Protein AF-A0A349YHR8-F1 (afdb_monomer_lite)

Sequence (102 aa):
MTNTGISEEVALYKMIMLPNENDFEDTLIEEFGWVKDEFCVWIRHSMLDDFIQYFIREFGYCGLDDGGVDVKLQYEYVVINLCKLLGDVDIELVFPKEKYRH

Foldseek 3Di:
DWPVPDDPLVLVLCLQQPVDVVDRPDGQFPAWFDPPPFTKTWGFPVSVVVSVVSCCRTHNCVQQVPPGADWDDDPGTIMGGVCSSVVPDPNCVNPPNVHGHD

pLDDT: mean 89.3, std 8.12, range [61.62, 97.88]

Radius of gyration: 12.85 Å; chains: 1; bounding box: 28×29×33 Å

Secondary structure (DSSP, 8-state):
--TTSS-HHHHHHHHHH-SSTT-TT--S-SEEEEETTEEEEEEEGGGHHHHHHHHHHHH-STTTTTT---EEE-SSEEEEEHHHHSTTS-HHHHS-TTTSB-

Structure (mmCIF, N/CA/C/O backbone):
data_AF-A0A349YHR8-F1
#
_entry.id   AF-A0A349YHR8-F1
#
loop_
_atom_site.group_PDB
_atom_site.id
_atom_site.type_symbol
_atom_site.label_atom_id
_atom_site.label_alt_id
_atom_site.label_comp_id
_atom_site.label_asym_id
_atom_site.label_entity_id
_atom_site.label_seq_id
_atom_site.pdbx_PDB_ins_code
_atom_site.Cartn_x
_atom_site.Cartn_y
_atom_site.Cartn_z
_atom_site.occupancy
_atom_site.B_iso_or_equiv
_atom_site.auth_seq_id
_atom_site.auth_comp_id
_atom_site.auth_asym_id
_atom_site.auth_atom_id
_atom_site.pdbx_PDB_model_num
ATOM 1 N N . MET A 1 1 ? -2.484 -11.341 12.323 1.00 61.62 1 MET A N 1
ATOM 2 C CA . MET A 1 1 ? -1.349 -11.074 13.253 1.00 61.62 1 MET A CA 1
ATOM 3 C C . MET A 1 1 ? -0.079 -11.083 12.426 1.00 61.62 1 MET A C 1
ATOM 5 O O . MET A 1 1 ? 0.119 -12.057 11.710 1.00 61.62 1 MET A O 1
ATOM 9 N N . THR A 1 2 ? 0.750 -10.040 12.502 1.00 77.38 2 THR A N 1
ATOM 10 C CA . THR A 1 2 ? 1.982 -9.955 11.698 1.00 77.38 2 THR A CA 1
ATOM 11 C C . THR A 1 2 ? 3.073 -10.897 12.192 1.00 77.38 2 THR A C 1
ATOM 13 O O . THR A 1 2 ? 3.047 -11.358 13.337 1.00 77.38 2 THR A O 1
ATOM 16 N N . ASN A 1 3 ? 4.101 -11.108 11.367 1.00 72.62 3 ASN A N 1
ATOM 17 C CA . ASN A 1 3 ? 5.305 -11.855 11.756 1.00 72.62 3 ASN A CA 1
ATOM 18 C C . ASN A 1 3 ? 6.036 -11.226 12.958 1.00 72.62 3 ASN A C 1
ATOM 20 O O . ASN A 1 3 ? 6.793 -11.899 13.657 1.00 72.62 3 ASN A O 1
ATOM 24 N N . THR A 1 4 ? 5.799 -9.938 13.206 1.00 73.12 4 THR A N 1
ATOM 25 C CA . THR A 1 4 ? 6.380 -9.139 14.291 1.00 73.12 4 THR A CA 1
ATOM 26 C C . THR A 1 4 ? 5.518 -9.105 15.561 1.00 73.12 4 THR A C 1
ATOM 28 O O . THR A 1 4 ? 5.925 -8.515 16.561 1.00 73.12 4 THR A O 1
ATOM 31 N N . GLY A 1 5 ? 4.352 -9.766 15.568 1.00 79.19 5 GLY A N 1
ATOM 32 C CA . GLY A 1 5 ? 3.479 -9.888 16.744 1.00 79.19 5 GLY A CA 1
ATOM 33 C C . GLY A 1 5 ? 2.618 -8.655 17.044 1.00 79.19 5 GLY A C 1
ATOM 34 O O . GLY A 1 5 ? 2.025 -8.578 18.121 1.00 79.19 5 GLY A O 1
ATOM 35 N N . ILE A 1 6 ? 2.534 -7.701 16.112 1.00 85.44 6 ILE A N 1
ATOM 36 C CA . ILE A 1 6 ? 1.632 -6.542 16.183 1.00 85.44 6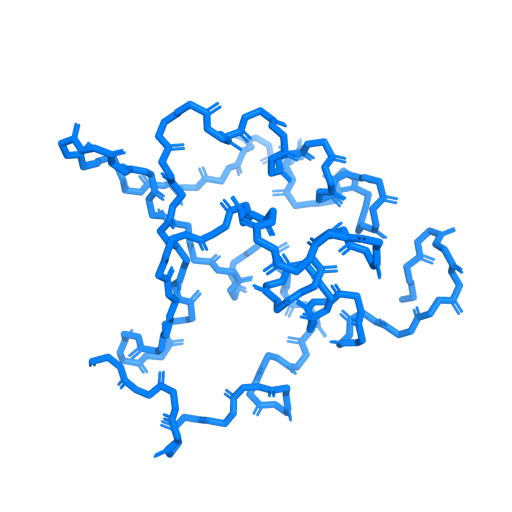 ILE A CA 1
ATOM 37 C C . ILE A 1 6 ? 0.372 -6.784 15.336 1.00 85.44 6 ILE A C 1
ATOM 39 O O . ILE A 1 6 ? 0.278 -7.763 14.586 1.00 85.44 6 ILE A O 1
ATOM 43 N N . SER A 1 7 ? -0.641 -5.925 15.490 1.00 91.19 7 SER A N 1
ATOM 44 C CA . SER A 1 7 ? -1.828 -6.002 14.632 1.00 91.19 7 SER A CA 1
ATOM 45 C C . SER A 1 7 ? -1.472 -5.583 13.202 1.00 91.19 7 SER A C 1
ATOM 47 O O . SER A 1 7 ? -0.569 -4.769 12.987 1.00 91.19 7 SER A O 1
ATOM 49 N N . GLU A 1 8 ? -2.168 -6.150 12.221 1.00 90.88 8 GLU A N 1
ATOM 50 C CA . GLU A 1 8 ? -1.911 -5.868 10.805 1.00 90.88 8 GLU A CA 1
ATOM 51 C C . GLU A 1 8 ? -2.233 -4.413 10.451 1.00 90.88 8 GLU A C 1
ATOM 53 O O . GLU A 1 8 ? -1.539 -3.809 9.642 1.00 90.88 8 GLU A O 1
ATOM 58 N N . GLU A 1 9 ? -3.200 -3.811 11.139 1.00 93.75 9 GLU A N 1
ATOM 59 C CA . GLU A 1 9 ? -3.551 -2.395 11.038 1.00 93.75 9 GLU A CA 1
ATOM 60 C C . GLU A 1 9 ? -2.399 -1.484 11.477 1.00 93.75 9 GLU A C 1
ATOM 62 O O . GLU A 1 9 ? -2.094 -0.488 10.820 1.00 93.75 9 GLU A O 1
ATOM 67 N N . VAL A 1 10 ? -1.717 -1.833 12.575 1.00 92.88 10 VAL A N 1
ATOM 68 C CA . VAL A 1 10 ? -0.548 -1.079 13.054 1.00 92.88 10 VAL A CA 1
ATOM 69 C C . VAL A 1 10 ? 0.621 -1.235 12.086 1.00 92.88 10 VAL A C 1
ATOM 71 O O . VAL A 1 10 ? 1.302 -0.253 11.792 1.00 92.88 10 VAL A O 1
ATOM 74 N N . ALA A 1 11 ? 0.858 -2.443 11.571 1.00 92.12 11 ALA A N 1
ATOM 75 C CA . ALA A 1 11 ? 1.905 -2.667 10.579 1.00 92.12 11 ALA A CA 1
ATOM 76 C C . ALA A 1 11 ? 1.624 -1.924 9.268 1.00 92.12 11 ALA A C 1
ATOM 78 O O . ALA A 1 11 ? 2.534 -1.330 8.695 1.00 92.12 11 ALA A O 1
ATOM 79 N N . LEU A 1 12 ? 0.361 -1.880 8.837 1.00 93.88 12 LEU A N 1
ATOM 80 C CA . LEU A 1 12 ? -0.074 -1.118 7.672 1.00 93.88 12 LEU A CA 1
ATOM 81 C C . LEU A 1 12 ? 0.181 0.377 7.876 1.00 93.88 12 LEU A C 1
ATOM 83 O O . LEU A 1 12 ? 0.769 1.022 7.011 1.00 93.88 12 LEU A O 1
ATOM 87 N N . TYR A 1 13 ? -0.195 0.922 9.036 1.00 93.44 13 TYR A N 1
ATOM 88 C CA . TYR A 1 13 ? 0.096 2.315 9.366 1.00 93.44 13 TYR A CA 1
ATOM 89 C C . TYR A 1 13 ? 1.598 2.608 9.293 1.00 93.44 13 TYR A C 1
ATOM 91 O O . TYR A 1 13 ? 2.000 3.592 8.674 1.00 93.44 13 TYR A O 1
ATOM 99 N N . LYS A 1 14 ? 2.434 1.747 9.890 1.00 91.12 14 LYS A N 1
ATOM 100 C CA . LYS A 1 14 ? 3.893 1.914 9.865 1.00 91.12 14 LYS A CA 1
ATOM 101 C C . LYS A 1 14 ? 4.451 1.840 8.450 1.00 91.12 14 LYS A C 1
ATOM 103 O O . LYS A 1 14 ? 5.212 2.715 8.080 1.00 91.12 14 LYS A O 1
ATOM 108 N N . MET A 1 15 ? 4.032 0.881 7.633 1.00 91.50 15 MET A N 1
ATOM 109 C CA . MET A 1 15 ? 4.505 0.765 6.251 1.00 91.50 15 MET A CA 1
ATOM 110 C C . MET A 1 15 ? 4.273 2.045 5.436 1.00 91.50 15 MET A C 1
ATOM 112 O O . MET A 1 15 ? 5.128 2.431 4.645 1.00 91.50 15 MET A O 1
ATOM 116 N N . ILE A 1 16 ? 3.118 2.690 5.625 1.00 92.88 16 ILE A N 1
ATOM 117 C CA . ILE A 1 16 ? 2.724 3.875 4.852 1.00 92.88 16 ILE A CA 1
ATOM 118 C C . ILE A 1 16 ? 3.305 5.161 5.436 1.00 92.88 16 ILE A C 1
ATOM 120 O O . ILE A 1 16 ? 3.771 6.016 4.690 1.00 92.88 16 ILE A O 1
ATOM 124 N N . MET A 1 17 ? 3.263 5.313 6.759 1.00 91.12 17 MET A N 1
ATOM 125 C CA . MET A 1 17 ? 3.581 6.582 7.418 1.00 91.12 17 MET A CA 1
ATOM 126 C C . MET A 1 17 ? 4.991 6.629 8.003 1.00 91.12 17 MET A C 1
ATOM 128 O O . MET A 1 17 ? 5.515 7.718 8.208 1.00 91.12 17 MET A O 1
ATOM 132 N N . LEU A 1 18 ? 5.556 5.475 8.367 1.00 88.31 18 LEU A N 1
ATOM 133 C CA . LEU A 1 18 ? 6.772 5.336 9.175 1.00 88.31 18 LEU A CA 1
ATOM 134 C C . LEU A 1 18 ? 7.568 4.074 8.778 1.00 88.31 18 LEU A C 1
ATOM 136 O O . LEU A 1 18 ? 7.796 3.200 9.626 1.00 88.31 18 LEU A O 1
ATOM 140 N N . PRO A 1 19 ? 7.953 3.913 7.497 1.00 81.50 19 PRO A N 1
ATOM 141 C CA . PRO A 1 19 ? 8.628 2.696 7.051 1.00 81.50 19 PRO A CA 1
ATOM 142 C C . PRO A 1 19 ? 9.999 2.520 7.722 1.00 81.50 19 PRO A C 1
ATOM 144 O O . PRO A 1 19 ? 10.465 1.393 7.891 1.00 81.50 19 PRO A O 1
ATOM 147 N N . ASN A 1 20 ? 10.602 3.612 8.195 1.00 82.56 20 ASN A N 1
ATOM 148 C CA . ASN A 1 20 ? 11.778 3.605 9.047 1.00 82.56 20 ASN A CA 1
ATOM 149 C C . ASN A 1 20 ? 11.527 4.462 10.292 1.00 82.56 20 ASN A C 1
ATOM 151 O O . ASN A 1 20 ? 11.418 5.681 10.225 1.00 82.56 20 ASN A O 1
ATOM 155 N N . GLU A 1 21 ? 11.454 3.831 11.464 1.00 75.94 21 GLU A N 1
ATOM 156 C CA . GLU A 1 21 ? 11.176 4.543 12.722 1.00 75.94 21 GLU A CA 1
ATOM 157 C C . GLU A 1 21 ? 12.290 5.524 13.128 1.00 75.94 21 GLU A C 1
ATOM 159 O O . GLU A 1 21 ? 12.068 6.383 13.981 1.00 75.94 21 GLU A O 1
ATOM 164 N N . ASN A 1 22 ? 13.481 5.401 12.530 1.00 77.12 22 ASN A N 1
ATOM 165 C CA . ASN A 1 22 ? 14.630 6.261 12.810 1.00 77.12 22 ASN A CA 1
ATOM 166 C C . ASN A 1 22 ? 14.846 7.347 11.747 1.00 77.12 22 ASN A C 1
ATOM 168 O O . ASN A 1 22 ? 15.679 8.227 11.964 1.00 77.12 22 ASN A O 1
ATOM 172 N N . ASP A 1 23 ? 14.127 7.287 10.624 1.00 79.69 23 ASP A N 1
ATOM 173 C CA . ASP A 1 23 ? 14.244 8.238 9.523 1.00 79.69 23 ASP A CA 1
ATOM 174 C C . ASP A 1 23 ? 12.861 8.544 8.933 1.00 79.69 23 ASP A C 1
ATOM 176 O O . ASP A 1 23 ? 12.302 7.770 8.161 1.0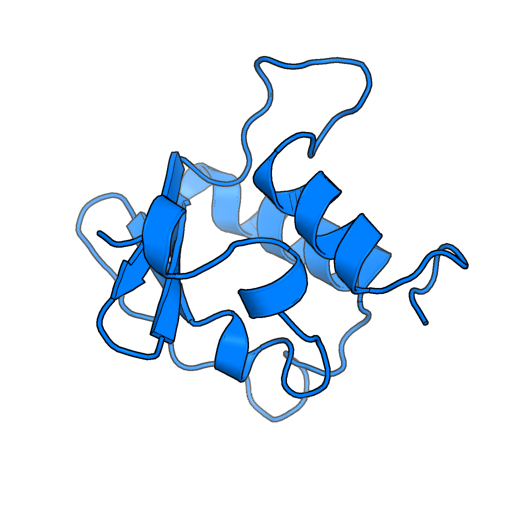0 79.69 23 ASP A O 1
ATOM 180 N N . PHE A 1 24 ? 12.303 9.691 9.319 1.00 69.44 24 PHE A N 1
ATOM 181 C CA . PHE A 1 24 ? 10.986 10.142 8.865 1.00 69.44 24 PHE A CA 1
ATOM 182 C C . PHE A 1 24 ? 10.989 10.677 7.425 1.00 69.44 24 PHE A C 1
ATOM 184 O O . PHE A 1 24 ? 9.917 10.967 6.896 1.00 69.44 24 PHE A O 1
ATOM 191 N N . GLU A 1 25 ? 12.164 10.855 6.812 1.00 74.12 25 GLU A N 1
ATOM 192 C CA . GLU A 1 25 ? 12.289 11.216 5.395 1.00 74.12 25 GLU A CA 1
ATOM 193 C C . GLU A 1 25 ? 12.335 9.972 4.493 1.00 74.12 25 GLU A C 1
ATOM 195 O O . GLU A 1 25 ? 12.112 10.075 3.284 1.00 74.12 25 GLU A O 1
ATOM 200 N N . ASP A 1 26 ? 12.568 8.792 5.075 1.00 77.38 26 ASP A N 1
ATOM 201 C CA . ASP A 1 26 ? 12.518 7.519 4.369 1.00 77.38 26 ASP A CA 1
ATOM 202 C C . ASP A 1 26 ? 11.066 7.195 3.988 1.00 77.38 26 ASP A C 1
ATOM 204 O O . ASP A 1 26 ? 10.180 7.068 4.839 1.00 77.38 26 ASP A O 1
ATOM 208 N N . THR A 1 27 ? 10.801 7.099 2.686 1.00 81.19 27 THR A N 1
ATOM 209 C CA . THR A 1 27 ? 9.455 6.906 2.138 1.00 81.19 27 THR A CA 1
ATOM 210 C C . THR A 1 27 ? 9.454 5.752 1.144 1.00 81.19 27 THR A C 1
ATOM 212 O O . THR A 1 27 ? 10.090 5.797 0.094 1.00 81.19 27 THR A O 1
ATOM 215 N N . LEU A 1 28 ? 8.699 4.696 1.459 1.00 88.69 28 LEU A N 1
ATOM 216 C CA . LEU A 1 28 ? 8.438 3.597 0.519 1.00 88.69 28 LEU A CA 1
ATOM 217 C C . LEU A 1 28 ? 7.320 3.947 -0.467 1.00 88.69 28 LEU A C 1
ATOM 219 O O . LEU A 1 28 ? 7.275 3.437 -1.586 1.00 88.69 28 LEU A O 1
ATOM 223 N N . ILE A 1 29 ? 6.395 4.798 -0.028 1.00 93.81 29 ILE A N 1
ATOM 224 C CA . ILE A 1 29 ? 5.177 5.160 -0.740 1.00 93.81 29 ILE A CA 1
ATOM 225 C C . ILE A 1 29 ? 5.203 6.665 -0.963 1.00 93.81 29 ILE A C 1
ATOM 227 O O . ILE A 1 29 ? 5.291 7.436 -0.012 1.00 93.81 29 ILE A O 1
ATOM 231 N N . GLU A 1 30 ? 5.122 7.064 -2.228 1.00 93.12 30 GLU A N 1
ATOM 232 C CA . GLU A 1 30 ? 5.111 8.474 -2.615 1.00 93.12 30 GLU A CA 1
ATOM 233 C C . GLU A 1 30 ? 3.741 9.105 -2.353 1.00 93.12 30 GLU A C 1
ATOM 235 O O . GLU A 1 30 ? 3.632 10.241 -1.902 1.00 93.12 30 GLU A O 1
ATOM 240 N N . GLU A 1 31 ? 2.684 8.356 -2.657 1.00 94.81 31 GLU A N 1
ATOM 241 C CA . GLU A 1 31 ? 1.306 8.810 -2.555 1.00 94.81 31 GLU A CA 1
ATOM 242 C C . GLU A 1 31 ? 0.386 7.635 -2.217 1.00 94.81 31 GLU A C 1
ATOM 244 O O . GLU A 1 31 ? 0.643 6.490 -2.592 1.00 94.81 31 GLU A O 1
ATOM 249 N N . PHE A 1 32 ? -0.702 7.907 -1.499 1.00 96.75 32 PHE A N 1
ATOM 250 C CA . PHE A 1 32 ? -1.705 6.908 -1.156 1.00 96.75 32 PHE A CA 1
ATOM 251 C C . PHE A 1 32 ? -3.085 7.532 -0.966 1.00 96.75 32 PHE A C 1
ATOM 253 O O . PHE A 1 32 ? -3.217 8.705 -0.618 1.00 96.75 32 PHE A O 1
ATOM 260 N N . GLY A 1 33 ? -4.125 6.724 -1.148 1.00 97.50 33 GLY A N 1
ATOM 261 C CA . GLY A 1 33 ? -5.490 7.147 -0.871 1.00 97.50 33 GLY A CA 1
ATOM 262 C C . GLY A 1 33 ? -6.557 6.249 -1.477 1.00 97.50 33 GLY A C 1
ATOM 263 O O . GLY A 1 33 ? -6.292 5.319 -2.241 1.00 97.50 33 GLY A O 1
ATOM 264 N N . TRP A 1 34 ? -7.803 6.556 -1.133 1.00 97.88 34 TRP A N 1
ATOM 265 C CA . TRP A 1 34 ? -8.984 5.891 -1.657 1.00 97.88 34 TRP A CA 1
ATOM 266 C C . TRP A 1 34 ? -9.344 6.420 -3.039 1.00 97.88 34 TRP A C 1
ATOM 268 O O . TRP A 1 34 ? -9.784 7.561 -3.183 1.00 97.88 34 TRP A O 1
ATOM 278 N N . VAL A 1 35 ? -9.260 5.543 -4.036 1.00 96.06 35 VAL A N 1
ATOM 279 C CA . VAL A 1 35 ? -9.816 5.751 -5.372 1.00 96.06 35 VAL A CA 1
ATOM 280 C C . VAL A 1 35 ? -11.098 4.933 -5.468 1.00 96.06 35 VAL A C 1
ATOM 282 O O . VAL A 1 35 ? -11.079 3.725 -5.698 1.00 96.06 35 VAL A O 1
ATOM 285 N N . LYS A 1 36 ? -12.243 5.599 -5.278 1.00 91.94 36 LYS A N 1
ATOM 286 C CA . LYS A 1 36 ? -13.550 4.943 -5.070 1.00 91.94 36 LYS A CA 1
ATOM 287 C C . LYS A 1 36 ? -13.516 4.048 -3.819 1.00 91.94 36 LYS A C 1
ATOM 289 O O . LYS A 1 36 ? -13.453 4.588 -2.722 1.00 91.94 36 LYS A O 1
ATOM 294 N N . ASP A 1 37 ? -13.551 2.727 -3.986 1.00 93.62 37 ASP A N 1
ATOM 295 C CA . ASP A 1 37 ? -13.525 1.730 -2.905 1.00 93.62 37 ASP A CA 1
ATOM 296 C C . ASP A 1 37 ? -12.209 0.938 -2.863 1.00 93.62 37 ASP A C 1
ATOM 298 O O . ASP A 1 37 ? -12.114 -0.074 -2.178 1.00 93.62 37 ASP A O 1
ATOM 302 N N . GLU A 1 38 ? -11.191 1.388 -3.599 1.00 95.38 38 GLU A N 1
ATOM 303 C CA . GLU A 1 38 ? -9.862 0.780 -3.625 1.00 95.38 38 GLU A CA 1
ATOM 304 C C . GLU A 1 38 ? -8.869 1.688 -2.905 1.00 95.38 38 GLU A C 1
ATOM 306 O O . GLU A 1 38 ? -8.710 2.852 -3.282 1.00 95.38 38 GLU A O 1
ATOM 311 N N . PHE A 1 39 ? -8.179 1.163 -1.894 1.00 96.94 39 PHE A N 1
ATOM 312 C CA . PHE A 1 39 ? -7.084 1.885 -1.261 1.00 96.94 39 PHE A CA 1
ATOM 313 C C . PHE A 1 39 ? -5.796 1.644 -2.046 1.00 96.94 39 PHE A C 1
ATOM 315 O O . PHE A 1 39 ? -5.228 0.549 -2.025 1.00 96.94 39 PHE A O 1
ATOM 322 N N . CYS A 1 40 ? -5.373 2.661 -2.789 1.00 97.38 40 CYS A N 1
ATOM 323 C CA . CYS A 1 40 ? -4.231 2.593 -3.687 1.00 97.38 40 CYS A CA 1
ATOM 324 C C . CYS A 1 40 ? -2.991 3.216 -3.044 1.00 97.38 40 CYS A C 1
ATOM 326 O O . CYS A 1 40 ? -3.089 4.229 -2.351 1.00 97.38 40 CYS A O 1
ATOM 328 N N . VAL A 1 41 ? -1.828 2.635 -3.334 1.00 97.00 41 VAL A N 1
ATOM 329 C CA . VAL A 1 41 ? -0.513 3.213 -3.036 1.00 97.00 41 VAL A CA 1
ATOM 330 C C . VAL A 1 41 ? 0.295 3.352 -4.321 1.00 97.00 41 VAL A C 1
ATOM 332 O O . VAL A 1 41 ? 0.257 2.466 -5.175 1.00 97.00 41 VAL A O 1
ATOM 335 N N . TRP A 1 42 ? 1.013 4.462 -4.454 1.00 97.44 42 TRP A N 1
ATOM 336 C CA . TRP A 1 42 ? 1.906 4.780 -5.561 1.00 97.44 42 TRP A CA 1
ATOM 337 C C . TRP A 1 42 ? 3.340 4.655 -5.079 1.00 97.44 42 TRP A C 1
ATOM 339 O O . TRP A 1 42 ? 3.795 5.392 -4.204 1.00 97.44 42 TRP A O 1
ATOM 349 N N . ILE A 1 43 ? 4.056 3.711 -5.673 1.00 96.75 43 ILE A N 1
ATOM 350 C CA . ILE A 1 43 ? 5.434 3.391 -5.318 1.00 96.75 43 ILE A CA 1
ATOM 351 C C . ILE A 1 43 ? 6.305 3.749 -6.512 1.00 96.75 43 ILE A C 1
ATOM 353 O O . ILE A 1 43 ? 6.017 3.325 -7.635 1.00 96.75 43 ILE A O 1
ATOM 357 N N . ARG A 1 44 ? 7.360 4.544 -6.297 1.00 95.38 44 ARG A N 1
ATOM 358 C CA . ARG A 1 44 ? 8.340 4.813 -7.360 1.00 95.38 44 ARG A CA 1
ATOM 359 C C . ARG A 1 44 ? 8.964 3.497 -7.797 1.00 95.38 44 ARG A C 1
ATOM 361 O O . ARG A 1 44 ? 9.239 2.644 -6.958 1.00 95.38 44 ARG A O 1
ATOM 368 N N . HIS A 1 45 ? 9.268 3.348 -9.085 1.00 94.88 45 HIS A N 1
ATOM 369 C CA . HIS A 1 45 ? 9.895 2.113 -9.586 1.00 94.88 45 HIS A CA 1
ATOM 370 C C . HIS A 1 45 ? 11.170 1.738 -8.816 1.00 94.88 45 HIS A C 1
ATOM 372 O O . HIS A 1 45 ? 11.405 0.560 -8.575 1.00 94.88 45 HIS A O 1
ATOM 378 N N . SER A 1 46 ? 11.952 2.730 -8.377 1.00 93.31 46 SER A N 1
ATOM 379 C CA . SER A 1 46 ? 13.177 2.523 -7.595 1.00 93.31 46 SER A CA 1
ATOM 380 C C . SER A 1 46 ? 12.953 1.970 -6.185 1.00 93.31 46 SER A C 1
ATOM 382 O O . SER A 1 46 ? 13.892 1.430 -5.621 1.00 93.31 46 SER A O 1
ATOM 384 N N . MET A 1 47 ? 11.748 2.110 -5.624 1.00 94.12 47 MET A N 1
ATOM 385 C CA . MET A 1 47 ? 11.409 1.691 -4.255 1.00 94.12 47 MET A CA 1
ATOM 386 C C . MET A 1 47 ? 10.597 0.390 -4.217 1.00 94.12 47 MET A C 1
ATOM 388 O O . MET A 1 47 ? 10.223 -0.076 -3.143 1.00 94.12 47 MET A O 1
ATOM 392 N N . LEU A 1 48 ? 10.281 -0.197 -5.378 1.00 93.06 48 LEU A N 1
ATOM 393 C CA . LEU A 1 48 ? 9.385 -1.351 -5.454 1.00 93.06 48 LEU A CA 1
ATOM 394 C C . LEU A 1 48 ? 9.950 -2.580 -4.732 1.00 93.06 48 LEU A C 1
ATOM 396 O O . LEU A 1 48 ? 9.213 -3.247 -4.008 1.00 93.06 48 LEU A O 1
ATOM 400 N N . ASP A 1 49 ? 11.243 -2.858 -4.899 1.00 92.75 49 ASP A N 1
ATOM 401 C CA . ASP A 1 49 ? 11.888 -3.991 -4.230 1.00 92.75 49 ASP A CA 1
ATOM 402 C C . ASP A 1 49 ? 11.875 -3.808 -2.708 1.00 92.75 49 ASP A C 1
ATOM 404 O O . ASP A 1 49 ? 11.498 -4.729 -1.984 1.00 92.75 49 ASP A O 1
ATOM 408 N N . ASP A 1 50 ? 12.193 -2.608 -2.216 1.00 92.81 50 ASP A N 1
ATOM 409 C CA . ASP A 1 50 ? 12.178 -2.300 -0.782 1.00 92.81 50 ASP A CA 1
ATOM 410 C C . ASP A 1 50 ? 10.766 -2.394 -0.194 1.00 92.81 50 ASP A C 1
ATOM 412 O O . ASP A 1 50 ? 10.576 -2.950 0.891 1.00 92.81 50 ASP A O 1
ATOM 416 N N . PHE A 1 51 ? 9.757 -1.937 -0.941 1.00 92.75 51 PHE A N 1
ATOM 417 C CA . PHE A 1 51 ? 8.354 -2.119 -0.582 1.00 92.75 51 PHE A CA 1
ATOM 418 C C . PHE A 1 51 ? 7.994 -3.605 -0.451 1.00 92.75 51 PHE A C 1
ATOM 420 O O . PHE A 1 51 ? 7.403 -4.005 0.552 1.00 92.75 51 PHE A O 1
ATOM 427 N N . ILE A 1 52 ? 8.376 -4.442 -1.423 1.00 91.94 52 ILE A N 1
ATOM 428 C CA . ILE A 1 52 ? 8.096 -5.886 -1.392 1.00 91.94 52 ILE A CA 1
ATOM 429 C C . ILE A 1 52 ? 8.804 -6.551 -0.207 1.00 91.94 52 ILE A C 1
ATOM 431 O O . ILE A 1 52 ? 8.197 -7.358 0.497 1.00 91.94 52 ILE A O 1
ATOM 435 N N . GLN A 1 53 ? 10.065 -6.201 0.057 1.00 91.06 53 GLN A N 1
ATOM 436 C CA . GLN A 1 53 ? 10.811 -6.751 1.191 1.00 91.06 53 GLN A CA 1
ATOM 437 C C . GLN A 1 53 ? 10.192 -6.348 2.530 1.00 91.06 53 GLN A C 1
ATOM 439 O O . GLN A 1 53 ? 10.054 -7.190 3.421 1.00 91.06 53 GLN A O 1
ATOM 444 N N . TYR A 1 54 ? 9.778 -5.086 2.672 1.00 90.69 54 TYR A N 1
ATOM 445 C CA . TYR A 1 54 ? 9.044 -4.632 3.850 1.00 90.69 54 TYR A CA 1
ATOM 446 C C . TYR A 1 54 ? 7.744 -5.422 4.009 1.00 90.69 54 TYR A C 1
ATOM 448 O O . TYR A 1 54 ? 7.465 -5.952 5.085 1.00 90.69 54 TYR A O 1
ATOM 456 N N . PHE A 1 55 ? 6.968 -5.530 2.929 1.00 91.06 55 PHE A N 1
ATOM 457 C CA . PHE A 1 55 ? 5.690 -6.224 2.929 1.00 91.06 55 PHE A CA 1
ATOM 458 C C . PHE A 1 55 ? 5.843 -7.680 3.382 1.00 91.06 55 PHE A C 1
ATOM 460 O O . PHE A 1 55 ? 5.173 -8.105 4.319 1.00 91.06 55 PHE A O 1
ATOM 467 N N . ILE A 1 56 ? 6.777 -8.424 2.784 1.00 90.06 56 ILE A N 1
ATOM 468 C CA . ILE A 1 56 ? 7.044 -9.826 3.132 1.00 90.06 56 ILE A CA 1
ATOM 469 C C . ILE A 1 56 ? 7.482 -9.955 4.592 1.00 90.06 56 ILE A C 1
ATOM 471 O O . ILE A 1 56 ? 7.049 -10.871 5.294 1.00 90.06 56 ILE A O 1
ATOM 475 N N . ARG A 1 57 ? 8.329 -9.038 5.071 1.00 89.19 57 ARG A N 1
ATOM 476 C CA . ARG A 1 57 ? 8.802 -9.056 6.456 1.00 89.19 57 ARG A CA 1
ATOM 477 C C . ARG A 1 57 ? 7.643 -8.939 7.443 1.00 89.19 57 ARG A C 1
ATOM 479 O O . ARG A 1 57 ? 7.599 -9.719 8.392 1.00 89.19 57 ARG A O 1
ATOM 486 N N . GLU A 1 58 ? 6.708 -8.018 7.218 1.00 88.50 58 GLU A N 1
ATOM 487 C CA . GLU A 1 58 ? 5.613 -7.761 8.162 1.00 88.50 58 GLU A CA 1
ATOM 488 C C . GLU A 1 58 ? 4.404 -8.689 7.958 1.00 88.50 58 GLU A C 1
ATOM 490 O O . GLU A 1 58 ? 3.902 -9.268 8.924 1.00 88.50 58 GLU A O 1
ATOM 495 N N . PHE A 1 59 ? 3.957 -8.875 6.717 1.00 87.56 59 PHE A N 1
ATOM 496 C CA . PHE A 1 59 ? 2.706 -9.564 6.372 1.00 87.56 59 PHE A CA 1
ATOM 497 C C . PHE A 1 59 ? 2.909 -10.990 5.837 1.00 87.56 59 PHE A C 1
ATOM 499 O O . PHE A 1 59 ? 1.946 -11.741 5.694 1.00 87.56 59 PHE A O 1
ATOM 506 N N . GLY A 1 60 ? 4.154 -11.394 5.568 1.00 86.88 60 GLY A N 1
ATOM 507 C CA . GLY A 1 60 ? 4.469 -12.685 4.961 1.00 86.88 60 GLY A CA 1
ATOM 508 C C . GLY A 1 60 ? 4.230 -12.717 3.449 1.00 86.88 60 GLY A C 1
ATOM 509 O O . GLY A 1 60 ? 4.019 -11.698 2.797 1.00 86.88 60 GLY A O 1
ATOM 510 N N . TYR A 1 61 ? 4.285 -13.920 2.878 1.00 78.88 61 TYR A N 1
ATOM 511 C CA . TYR A 1 61 ? 4.187 -14.136 1.428 1.00 78.88 61 TYR A CA 1
ATOM 512 C C . TYR A 1 61 ? 2.741 -14.244 0.908 1.00 78.88 61 TYR A C 1
ATOM 514 O O . TYR A 1 61 ? 2.510 -14.306 -0.298 1.00 78.88 61 TYR A O 1
ATOM 522 N N . CYS A 1 62 ? 1.760 -14.243 1.815 1.00 65.69 62 CYS A N 1
ATOM 523 C CA . CYS A 1 62 ? 0.382 -14.695 1.604 1.00 65.69 62 CYS A CA 1
ATOM 524 C C . CYS A 1 62 ? -0.371 -13.960 0.477 1.00 65.69 62 CYS A C 1
ATOM 526 O O . CYS A 1 62 ? -1.294 -14.523 -0.091 1.00 65.69 62 CYS A O 1
ATOM 528 N N . GLY A 1 63 ? 0.010 -12.719 0.149 1.00 69.88 63 GLY A N 1
ATOM 529 C CA . GLY A 1 63 ? -0.607 -11.923 -0.925 1.00 69.88 63 GLY A CA 1
ATOM 530 C C . GLY A 1 63 ? 0.143 -11.937 -2.263 1.00 69.88 63 GLY A C 1
ATOM 531 O O . GLY A 1 63 ? -0.339 -11.363 -3.235 1.00 69.88 63 GLY A O 1
ATOM 532 N N . LEU A 1 64 ? 1.329 -12.549 -2.320 1.00 79.75 64 LEU A N 1
ATOM 533 C CA . LEU A 1 64 ? 2.205 -12.546 -3.499 1.00 79.75 64 LEU A CA 1
ATOM 534 C C . LEU A 1 64 ? 2.442 -13.954 -4.069 1.00 79.75 64 LEU A C 1
ATOM 536 O O . LEU A 1 64 ? 2.717 -14.080 -5.263 1.00 79.75 64 LEU A O 1
ATOM 540 N N . ASP A 1 65 ? 2.289 -15.001 -3.255 1.00 75.38 65 ASP A N 1
ATOM 541 C CA . ASP A 1 65 ? 2.558 -16.391 -3.652 1.00 75.38 65 ASP A CA 1
ATOM 542 C C . ASP A 1 65 ? 1.434 -17.045 -4.484 1.00 75.38 65 ASP A C 1
ATOM 544 O O . ASP A 1 65 ? 1.673 -18.052 -5.151 1.00 75.38 65 ASP A O 1
ATOM 548 N N . ASP A 1 66 ? 0.239 -16.447 -4.547 1.00 74.50 66 ASP A N 1
ATOM 549 C CA . ASP A 1 66 ? -0.934 -16.971 -5.279 1.00 74.50 66 ASP A CA 1
ATOM 550 C C . ASP A 1 66 ? -0.897 -16.702 -6.804 1.00 74.50 66 ASP A C 1
ATOM 552 O O . ASP A 1 66 ? -1.924 -16.654 -7.484 1.00 74.50 66 ASP A O 1
ATOM 556 N N . GLY A 1 67 ? 0.301 -16.545 -7.375 1.00 77.62 67 GLY A N 1
ATOM 557 C CA . GLY A 1 67 ? 0.504 -16.178 -8.784 1.00 77.62 67 GLY A CA 1
ATOM 558 C C . GLY A 1 67 ? 0.693 -14.677 -9.024 1.00 77.62 67 GLY A C 1
ATOM 559 O O . GLY A 1 67 ? 0.686 -14.239 -10.176 1.00 77.62 67 GLY A O 1
ATOM 560 N N . GLY A 1 68 ? 0.916 -13.910 -7.955 1.00 83.81 68 GLY A N 1
ATOM 561 C CA . GLY A 1 68 ? 1.169 -12.473 -7.984 1.00 83.81 68 GLY A CA 1
ATOM 562 C C . GLY A 1 68 ? -0.076 -11.617 -7.750 1.00 83.81 68 GLY A C 1
ATOM 563 O O . GLY A 1 68 ? -1.153 -12.107 -7.418 1.00 83.81 68 GLY A O 1
ATOM 564 N N . VAL A 1 69 ? 0.092 -10.307 -7.926 1.00 86.81 69 VAL A N 1
ATOM 565 C CA . VAL A 1 69 ? -0.959 -9.297 -7.763 1.00 86.81 69 VAL A CA 1
ATOM 566 C C . VAL A 1 69 ? -1.042 -8.424 -9.012 1.00 86.81 69 VAL A C 1
ATOM 568 O O . VAL A 1 69 ? -0.022 -8.071 -9.608 1.00 86.81 69 VAL A O 1
ATOM 571 N N . ASP A 1 70 ? -2.260 -8.052 -9.399 1.00 90.25 70 ASP A N 1
ATOM 572 C CA . ASP A 1 70 ? -2.479 -7.098 -10.481 1.00 90.25 70 ASP A CA 1
ATOM 573 C C . ASP A 1 70 ? -2.055 -5.691 -10.047 1.00 90.25 70 ASP A C 1
ATOM 575 O O . ASP A 1 70 ? -2.556 -5.138 -9.063 1.00 90.25 70 ASP A O 1
ATOM 579 N N . VAL A 1 71 ? -1.163 -5.081 -10.825 1.00 93.38 71 VAL A N 1
ATOM 580 C CA . VAL A 1 71 ? -0.676 -3.718 -10.593 1.00 93.38 71 VAL A CA 1
ATOM 581 C C . VAL A 1 71 ? -0.896 -2.844 -11.820 1.00 93.38 71 VAL A C 1
ATOM 583 O O . VAL A 1 71 ? -0.890 -3.319 -12.958 1.00 93.38 71 VAL A O 1
ATOM 586 N N . LYS A 1 72 ? -1.062 -1.535 -11.608 1.00 95.50 72 LYS A N 1
ATOM 587 C CA . LYS A 1 72 ? -1.082 -0.562 -12.709 1.00 95.50 72 LYS A CA 1
ATOM 588 C C . LYS A 1 72 ? 0.304 0.054 -12.842 1.00 95.50 72 LYS A C 1
ATOM 590 O O . LYS A 1 72 ? 0.731 0.812 -11.974 1.00 95.50 72 LYS A O 1
ATOM 595 N N . LEU A 1 73 ? 0.986 -0.247 -13.942 1.00 96.69 73 LEU A N 1
ATOM 596 C CA . LEU A 1 73 ? 2.243 0.407 -14.290 1.00 96.69 73 LEU A CA 1
ATOM 597 C C . LEU A 1 73 ? 1.961 1.796 -14.883 1.00 96.69 73 LEU A C 1
ATOM 599 O O . LEU A 1 73 ? 1.194 1.931 -15.836 1.00 96.69 73 LEU A O 1
ATOM 603 N N . GLN A 1 74 ? 2.586 2.820 -14.315 1.00 95.75 74 GLN A N 1
ATOM 604 C CA . GLN A 1 74 ? 2.542 4.210 -14.767 1.00 95.75 74 GLN A CA 1
ATOM 605 C C . GLN A 1 74 ? 3.961 4.706 -15.080 1.00 95.75 74 GLN A C 1
ATOM 607 O O . GLN A 1 74 ? 4.935 3.990 -14.858 1.00 95.75 74 GLN A O 1
ATOM 612 N N . TYR A 1 75 ? 4.072 5.929 -15.609 1.00 93.88 75 TYR A N 1
ATOM 613 C CA . TYR A 1 75 ? 5.337 6.497 -16.095 1.00 93.88 75 TYR A CA 1
ATOM 614 C C . TYR A 1 75 ? 6.474 6.430 -15.058 1.00 93.88 75 TYR A C 1
ATOM 616 O O . TYR A 1 75 ? 7.551 5.947 -15.386 1.00 93.88 75 TYR A O 1
ATOM 624 N N . GLU A 1 76 ? 6.212 6.836 -13.813 1.00 94.31 76 GLU A N 1
ATOM 625 C CA . GLU A 1 76 ? 7.202 6.829 -12.715 1.00 94.31 76 GLU A CA 1
ATOM 626 C C . GLU A 1 76 ? 6.842 5.878 -11.566 1.00 94.31 76 GLU A C 1
ATOM 628 O O . GLU A 1 76 ? 7.650 5.646 -10.663 1.00 94.31 76 GLU A O 1
ATOM 633 N N . TYR A 1 77 ? 5.635 5.311 -11.603 1.00 97.31 77 TYR A N 1
ATOM 634 C CA . TYR A 1 77 ? 5.047 4.620 -10.462 1.00 97.31 77 TYR A CA 1
ATOM 635 C C . TYR A 1 77 ? 4.508 3.241 -10.820 1.00 97.31 77 TYR A C 1
ATOM 637 O O . TYR A 1 77 ? 4.097 2.978 -11.954 1.00 97.31 77 TYR A O 1
ATOM 645 N N . VAL A 1 78 ? 4.470 2.372 -9.819 1.00 97.00 78 VAL A N 1
ATOM 646 C CA . VAL A 1 78 ? 3.595 1.204 -9.774 1.00 97.00 78 VAL A CA 1
ATOM 647 C C . VAL A 1 78 ? 2.490 1.510 -8.773 1.00 97.00 78 VAL A C 1
ATOM 649 O O . VAL A 1 78 ? 2.770 1.907 -7.643 1.00 97.00 78 VAL A O 1
ATOM 652 N N . VAL A 1 79 ? 1.238 1.341 -9.197 1.00 97.19 79 VAL A N 1
ATOM 653 C CA . VAL A 1 79 ? 0.073 1.519 -8.325 1.00 97.19 79 VAL A CA 1
ATOM 654 C C . VAL A 1 79 ? -0.455 0.162 -7.901 1.00 97.19 79 VAL A C 1
ATOM 656 O O . VAL A 1 79 ? -0.799 -0.667 -8.751 1.00 97.19 79 VAL A O 1
ATOM 659 N N . ILE A 1 80 ? -0.547 -0.034 -6.590 1.00 95.50 80 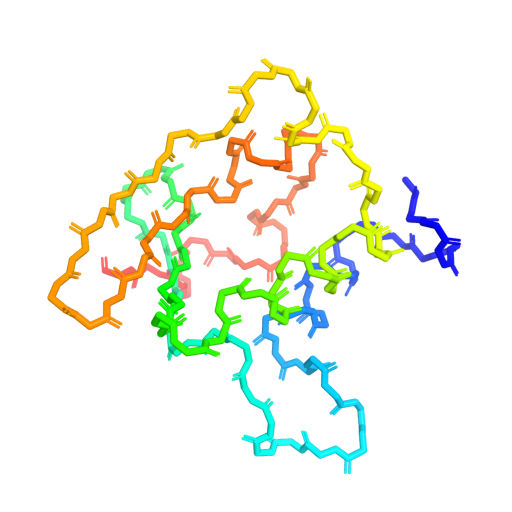ILE A N 1
ATOM 660 C CA . ILE A 1 80 ? -0.995 -1.280 -5.968 1.00 95.50 80 ILE A CA 1
ATOM 661 C C . ILE A 1 80 ? -2.268 -1.006 -5.171 1.00 95.50 80 ILE A C 1
ATOM 663 O O . ILE A 1 80 ? -2.328 -0.055 -4.395 1.00 95.50 80 ILE A O 1
ATOM 667 N N . ASN A 1 81 ? -3.287 -1.848 -5.354 1.00 94.75 81 ASN A N 1
ATOM 668 C CA . ASN A 1 81 ? -4.489 -1.838 -4.523 1.00 94.75 81 ASN A CA 1
ATOM 669 C C . ASN A 1 81 ? -4.252 -2.701 -3.275 1.00 94.75 81 ASN A C 1
ATOM 671 O O . ASN A 1 81 ? -4.265 -3.932 -3.356 1.00 94.75 81 ASN A O 1
ATOM 675 N N . LEU A 1 82 ? -4.072 -2.066 -2.117 1.00 93.88 82 LEU A N 1
ATOM 676 C CA . LEU A 1 82 ? -3.810 -2.783 -0.871 1.00 93.88 82 LEU A CA 1
ATOM 677 C C . LEU A 1 82 ? -5.016 -3.584 -0.379 1.00 93.88 82 LEU A C 1
ATOM 679 O O . LEU A 1 82 ? -4.809 -4.600 0.268 1.00 93.88 82 LEU A O 1
ATOM 683 N N . CYS A 1 83 ? -6.253 -3.232 -0.746 1.00 92.19 83 CYS A N 1
ATOM 684 C CA . CYS A 1 83 ? -7.423 -4.053 -0.402 1.00 92.19 83 CYS A CA 1
ATOM 685 C C . CYS A 1 83 ? -7.358 -5.452 -1.035 1.00 92.19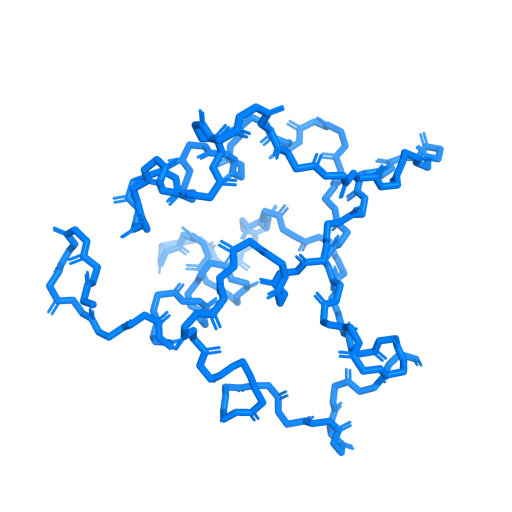 83 CYS A C 1
ATOM 687 O O . CYS A 1 83 ? -7.963 -6.390 -0.528 1.00 92.19 83 CYS A O 1
ATOM 689 N N . LYS A 1 84 ? -6.655 -5.600 -2.167 1.00 89.25 84 LYS A N 1
ATOM 690 C CA . LYS A 1 84 ? -6.430 -6.905 -2.808 1.00 89.25 84 LYS A CA 1
ATOM 691 C C . LYS A 1 84 ? -5.273 -7.667 -2.178 1.00 89.25 84 LYS A C 1
ATOM 693 O O . LYS A 1 84 ? -5.317 -8.888 -2.139 1.00 89.25 84 LYS A O 1
ATOM 698 N N . LEU A 1 85 ? -4.266 -6.941 -1.703 1.00 88.94 85 LEU A N 1
ATOM 699 C CA . LEU A 1 85 ? -3.051 -7.512 -1.134 1.00 88.94 85 LEU A CA 1
ATOM 700 C C . LEU A 1 85 ? -3.221 -7.906 0.346 1.00 88.94 85 LEU A C 1
ATOM 702 O O . LEU A 1 85 ? -2.595 -8.852 0.810 1.00 88.94 85 LEU A O 1
ATOM 706 N N . LEU A 1 86 ? -4.082 -7.191 1.071 1.00 88.88 86 LEU A N 1
ATOM 707 C CA . LEU A 1 86 ? -4.344 -7.324 2.505 1.00 88.88 86 LEU A CA 1
ATOM 708 C C . LEU A 1 86 ? -5.832 -7.616 2.752 1.00 88.88 86 LEU A C 1
ATOM 710 O O . LEU A 1 86 ? -6.519 -6.848 3.419 1.00 88.88 86 LEU A O 1
ATOM 714 N N . GLY A 1 87 ? -6.344 -8.702 2.168 1.00 79.25 87 GLY A N 1
ATOM 715 C CA . GLY A 1 87 ? -7.785 -8.992 2.117 1.00 79.25 87 GLY A CA 1
ATOM 716 C C . GLY A 1 87 ? -8.509 -9.043 3.471 1.00 79.25 87 GLY A C 1
ATOM 717 O O . GLY A 1 87 ? -9.698 -8.737 3.520 1.00 79.25 87 GLY A O 1
ATOM 718 N N . ASP A 1 88 ? -7.800 -9.370 4.554 1.00 84.62 88 ASP A N 1
ATOM 719 C CA . ASP A 1 88 ? -8.366 -9.483 5.906 1.00 84.62 88 ASP A CA 1
ATOM 720 C C . ASP A 1 88 ? -8.137 -8.239 6.786 1.00 84.62 88 ASP A C 1
ATOM 722 O O . ASP A 1 88 ? -8.654 -8.169 7.901 1.00 84.62 88 ASP A O 1
ATOM 726 N N . VAL A 1 89 ? -7.372 -7.249 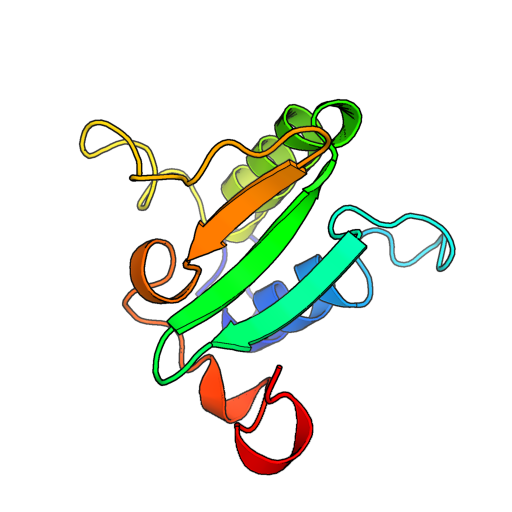6.311 1.00 90.69 89 VAL A N 1
ATOM 727 C CA . VAL A 1 89 ? -7.025 -6.055 7.097 1.00 90.69 89 VAL A CA 1
ATOM 728 C C . VAL A 1 89 ? -8.098 -4.984 6.933 1.00 90.69 89 VAL A C 1
ATOM 730 O O . VAL A 1 89 ? -8.450 -4.611 5.812 1.00 90.69 89 VAL A O 1
ATOM 733 N N . ASP A 1 90 ? -8.577 -4.420 8.045 1.00 93.94 90 ASP A N 1
ATOM 734 C CA . ASP A 1 90 ? -9.503 -3.284 8.008 1.00 93.94 90 ASP A CA 1
ATOM 735 C C . ASP A 1 90 ? -8.749 -1.980 7.696 1.00 93.94 90 ASP A C 1
ATOM 737 O O . ASP A 1 90 ? -8.353 -1.207 8.570 1.00 93.94 90 ASP A O 1
ATOM 741 N N . ILE A 1 91 ? -8.510 -1.745 6.405 1.00 95.62 91 ILE A N 1
ATOM 742 C CA . ILE A 1 91 ? -7.786 -0.562 5.924 1.00 95.62 91 ILE A CA 1
ATOM 743 C C . ILE A 1 91 ? -8.550 0.730 6.243 1.00 95.62 91 ILE A C 1
ATOM 745 O O . ILE A 1 91 ? -7.926 1.752 6.526 1.00 95.62 91 ILE A O 1
ATOM 749 N N . GLU A 1 92 ? -9.885 0.709 6.220 1.00 96.25 92 GLU A N 1
ATOM 750 C CA . GLU A 1 92 ? -10.705 1.900 6.478 1.00 96.25 92 GLU A CA 1
ATOM 751 C C . GLU A 1 92 ? -10.648 2.325 7.952 1.00 96.25 92 GLU 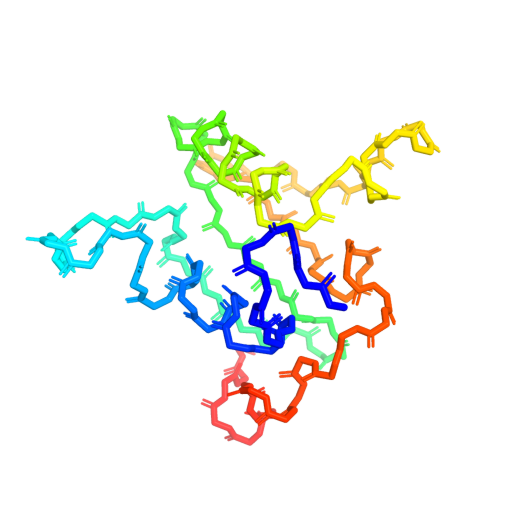A C 1
ATOM 753 O O . GLU A 1 92 ? -10.691 3.524 8.239 1.00 96.25 92 GLU A O 1
ATOM 758 N N . LEU A 1 93 ? -10.444 1.376 8.874 1.00 95.50 93 LEU A N 1
ATOM 759 C CA . LEU A 1 93 ? -10.152 1.670 10.278 1.00 95.50 93 LEU A CA 1
ATOM 760 C C . LEU A 1 93 ? -8.857 2.484 10.449 1.00 95.50 93 LEU A C 1
ATOM 762 O O . LEU A 1 93 ? -8.804 3.382 11.291 1.00 95.50 93 LEU A O 1
ATOM 766 N N . VAL A 1 94 ? -7.822 2.187 9.656 1.00 96.12 94 VAL A N 1
ATOM 767 C CA . VAL A 1 94 ? -6.516 2.874 9.721 1.00 96.12 94 VAL A CA 1
ATOM 768 C C . VAL A 1 94 ? -6.534 4.189 8.950 1.00 96.12 94 VAL A C 1
ATOM 770 O O . VAL A 1 94 ? -6.079 5.221 9.446 1.00 96.12 94 VAL A O 1
ATOM 773 N N . PHE A 1 95 ? -7.091 4.158 7.743 1.00 96.75 95 PHE A N 1
ATOM 774 C CA . PHE A 1 95 ? -7.160 5.279 6.819 1.00 96.75 95 PHE A CA 1
ATOM 775 C C . PHE A 1 95 ? -8.620 5.533 6.431 1.00 96.75 95 PHE A C 1
ATOM 777 O O . PHE A 1 95 ? -9.073 5.048 5.396 1.00 96.75 95 PHE A O 1
ATOM 784 N N . PRO A 1 96 ? -9.380 6.323 7.212 1.00 96.62 96 PRO A N 1
ATOM 785 C CA . PRO A 1 96 ? -10.789 6.572 6.924 1.00 96.62 96 PRO A CA 1
ATOM 786 C C . PRO A 1 96 ? -11.011 7.260 5.571 1.00 96.62 96 PRO A C 1
ATOM 788 O O . PRO A 1 96 ? -10.376 8.277 5.270 1.00 96.62 96 PRO A O 1
ATOM 791 N N . LYS A 1 97 ? -11.979 6.768 4.785 1.00 96.38 97 LYS A N 1
ATOM 792 C CA . LYS A 1 97 ? -12.339 7.319 3.461 1.00 96.38 97 LYS A CA 1
ATOM 793 C C . LYS A 1 97 ? -12.627 8.816 3.480 1.00 96.38 97 LYS A C 1
ATOM 795 O O . LYS A 1 97 ? -12.288 9.517 2.536 1.00 96.38 97 LYS A O 1
ATOM 800 N N . GLU A 1 98 ? -13.220 9.320 4.557 1.00 95.12 98 GLU A N 1
ATOM 801 C CA . GLU A 1 98 ? -13.545 10.744 4.712 1.00 95.12 98 GLU A CA 1
ATOM 802 C C . GLU A 1 98 ? -12.309 11.654 4.698 1.00 95.12 98 GLU A C 1
ATOM 804 O O . GLU A 1 98 ? -12.410 12.819 4.321 1.00 95.12 98 GLU A O 1
ATOM 809 N N . LYS A 1 99 ? -11.149 11.130 5.114 1.00 95.88 99 LYS A N 1
ATOM 810 C CA . LYS A 1 99 ? -9.898 11.888 5.239 1.00 95.88 99 LYS A CA 1
ATOM 811 C C . LYS A 1 99 ? -8.913 11.613 4.112 1.00 95.88 99 LYS A C 1
ATOM 813 O O . LYS A 1 99 ? -8.168 12.508 3.739 1.00 95.88 99 LYS A O 1
ATOM 818 N N . TYR A 1 100 ? -8.905 10.387 3.600 1.00 96.00 100 TYR A N 1
ATOM 819 C CA . TYR A 1 100 ? -7.873 9.892 2.687 1.00 96.00 100 TYR A CA 1
ATOM 820 C C . TYR A 1 100 ? -8.406 9.631 1.278 1.00 96.00 100 TYR A C 1
ATOM 822 O O . TYR A 1 100 ? -7.910 8.752 0.581 1.00 96.00 100 TYR A O 1
ATOM 830 N N . ARG A 1 101 ? -9.452 10.345 0.856 1.00 93.88 101 ARG A N 1
ATOM 831 C CA . ARG A 1 101 ? -9.963 10.247 -0.513 1.00 93.88 101 ARG A CA 1
ATOM 832 C C . ARG A 1 101 ? -9.048 10.998 -1.475 1.00 93.88 101 ARG A C 1
ATOM 834 O O . ARG A 1 101 ? -8.724 12.152 -1.206 1.00 93.88 101 ARG A O 1
ATOM 841 N N . HIS A 1 102 ? -8.684 10.339 -2.570 1.00 86.44 102 HIS A N 1
ATOM 842 C CA . HIS A 1 102 ? -7.962 10.942 -3.688 1.00 86.44 102 HIS A CA 1
ATOM 843 C C . HIS A 1 102 ? -8.951 11.493 -4.729 1.00 86.44 102 HIS A C 1
ATOM 845 O O . HIS A 1 102 ? -10.026 10.868 -4.928 1.00 86.44 102 HIS A O 1
#